Protein AF-A0A1C5N004-F1 (afdb_monomer_lite)

Sequence (63 aa):
MRYFLAVNNKQLGICLRMLYAERIQGFVETVMNGKGRIEFHIGIAVDDELFEKLNRRYKILIS

pLDDT: mean 95.63, std 4.98, range [60.25, 98.25]

Structure (mmCIF, N/CA/C/O backbone):
data_AF-A0A1C5N004-F1
#
_entry.id   AF-A0A1C5N004-F1
#
loop_
_atom_site.group_PDB
_atom_site.id
_atom_site.type_symbol
_atom_site.label_atom_id
_atom_site.label_alt_id
_atom_site.label_comp_id
_atom_site.label_asym_id
_atom_site.label_entity_id
_atom_site.label_seq_id
_atom_site.pdbx_PDB_ins_code
_atom_site.Cartn_x
_atom_site.Cartn_y
_atom_site.Cartn_z
_atom_site.occupancy
_atom_site.B_iso_or_equiv
_atom_site.auth_seq_id
_atom_site.auth_comp_id
_atom_site.auth_asym_id
_atom_site.auth_atom_id
_atom_site.pdbx_PDB_model_num
ATOM 1 N N . MET A 1 1 ? -6.615 1.009 -7.695 1.00 60.25 1 MET A N 1
ATOM 2 C CA . MET A 1 1 ? -6.462 -0.012 -6.633 1.00 60.25 1 MET A CA 1
ATOM 3 C C . MET A 1 1 ? -6.017 0.673 -5.348 1.00 60.25 1 MET A C 1
ATOM 5 O O . MET A 1 1 ? -5.350 1.698 -5.429 1.00 60.25 1 MET A O 1
ATOM 9 N N . ARG A 1 2 ? -6.439 0.154 -4.190 1.00 87.06 2 ARG A N 1
ATOM 10 C CA . ARG A 1 2 ? -6.200 0.739 -2.862 1.00 87.06 2 ARG A CA 1
ATOM 11 C C . ARG A 1 2 ? -4.949 0.136 -2.227 1.00 87.06 2 ARG A C 1
ATOM 13 O O . ARG A 1 2 ? -5.009 -0.942 -1.648 1.00 87.06 2 ARG A O 1
ATOM 20 N N . TYR A 1 3 ? -3.818 0.816 -2.368 1.00 96.44 3 TYR A N 1
ATOM 21 C CA . TYR A 1 3 ? -2.567 0.407 -1.735 1.00 96.44 3 TYR A CA 1
ATOM 22 C C . TYR A 1 3 ? -1.653 1.606 -1.476 1.00 96.44 3 TYR A C 1
ATOM 24 O O . TYR A 1 3 ? -1.752 2.639 -2.142 1.00 96.44 3 TYR A O 1
ATOM 32 N N . PHE A 1 4 ? -0.735 1.452 -0.527 1.00 97.50 4 PHE A N 1
ATOM 33 C CA . PHE A 1 4 ? 0.432 2.320 -0.400 1.00 97.50 4 PHE A CA 1
ATOM 34 C C . PHE A 1 4 ? 1.518 1.821 -1.350 1.00 97.50 4 PHE A C 1
ATOM 36 O O . PHE A 1 4 ? 1.807 0.625 -1.382 1.00 97.50 4 PHE A O 1
ATOM 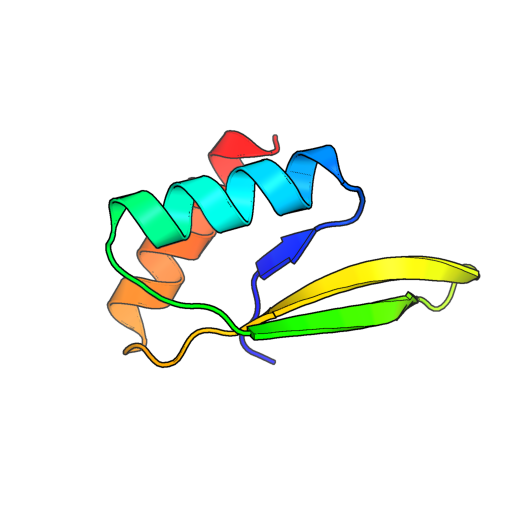43 N N . LEU A 1 5 ? 2.116 2.723 -2.125 1.00 97.12 5 LEU A N 1
ATOM 44 C CA . LEU A 1 5 ? 3.214 2.392 -3.031 1.00 97.12 5 LEU A CA 1
ATOM 45 C C . LEU A 1 5 ? 4.555 2.657 -2.348 1.00 97.12 5 LEU A C 1
ATOM 47 O O . LEU A 1 5 ? 4.849 3.803 -2.016 1.00 97.12 5 LEU A O 1
ATOM 51 N N . ALA A 1 6 ? 5.388 1.629 -2.223 1.00 97.88 6 ALA A N 1
ATOM 52 C CA . ALA A 1 6 ? 6.788 1.784 -1.845 1.00 97.88 6 ALA A CA 1
ATOM 53 C C . ALA A 1 6 ? 7.696 1.362 -3.004 1.00 97.88 6 ALA A C 1
ATOM 55 O O . ALA A 1 6 ? 7.655 0.218 -3.444 1.00 97.88 6 ALA A O 1
ATOM 56 N N . VAL A 1 7 ? 8.566 2.255 -3.477 1.00 96.94 7 VAL A N 1
ATOM 57 C CA . VAL A 1 7 ? 9.477 1.968 -4.606 1.00 96.94 7 VAL A CA 1
ATOM 58 C C . VAL A 1 7 ? 10.858 1.467 -4.167 1.00 96.94 7 VAL A C 1
ATOM 60 O O . VAL A 1 7 ? 11.743 1.263 -4.992 1.00 96.94 7 VAL A O 1
ATOM 63 N N . ASN A 1 8 ? 11.085 1.330 -2.858 1.00 96.38 8 ASN A N 1
ATOM 64 C CA . ASN A 1 8 ? 12.319 0.801 -2.279 1.00 96.38 8 ASN A CA 1
ATOM 65 C C . ASN A 1 8 ? 12.098 0.307 -0.835 1.00 96.38 8 ASN A C 1
ATOM 67 O O . ASN A 1 8 ? 11.079 0.596 -0.203 1.00 96.38 8 ASN A O 1
ATOM 71 N N . ASN A 1 9 ? 13.101 -0.380 -0.281 1.00 96.88 9 ASN A N 1
ATOM 72 C CA . ASN A 1 9 ? 13.050 -0.955 1.070 1.00 96.88 9 ASN A CA 1
ATOM 73 C C . ASN A 1 9 ? 12.876 0.094 2.182 1.00 96.88 9 ASN A C 1
ATOM 75 O O . ASN A 1 9 ? 12.241 -0.187 3.198 1.00 96.88 9 ASN A O 1
ATOM 79 N N . LYS A 1 10 ? 13.406 1.314 2.005 1.00 97.44 10 LYS A N 1
ATOM 80 C CA . LYS A 1 10 ? 13.246 2.398 2.989 1.00 97.44 10 LYS A CA 1
ATOM 81 C C . LYS A 1 10 ? 11.777 2.804 3.092 1.00 97.44 10 LYS A C 1
ATOM 83 O O . LYS A 1 10 ? 11.236 2.868 4.195 1.00 97.44 10 LYS A O 1
ATOM 88 N N . GLN A 1 11 ? 11.132 3.040 1.953 1.00 98.19 11 GLN A N 1
ATOM 89 C CA . GLN A 1 11 ? 9.716 3.387 1.880 1.00 98.19 11 GLN A CA 1
ATOM 90 C C . GLN A 1 11 ? 8.818 2.256 2.392 1.00 98.19 11 GLN A C 1
ATOM 92 O O . GLN A 1 11 ? 7.846 2.534 3.096 1.00 98.19 11 GLN A O 1
ATOM 97 N N . LEU A 1 12 ? 9.170 0.998 2.106 1.00 98.00 12 LEU A N 1
ATOM 98 C CA . LEU A 1 12 ? 8.465 -0.169 2.635 1.00 98.00 12 LEU A CA 1
ATOM 99 C C . LEU A 1 12 ? 8.541 -0.197 4.167 1.00 98.00 12 LEU A C 1
ATOM 101 O O . LEU A 1 12 ? 7.516 -0.268 4.838 1.00 98.00 12 LEU A O 1
ATOM 105 N N . GLY A 1 13 ? 9.741 -0.049 4.735 1.00 97.81 13 GLY A N 1
ATOM 106 C CA . GLY A 1 13 ? 9.929 -0.027 6.186 1.00 97.81 13 GLY A CA 1
ATOM 107 C C . GLY A 1 13 ? 9.195 1.125 6.881 1.00 97.81 13 GLY A C 1
ATOM 108 O O . GLY A 1 13 ? 8.671 0.945 7.978 1.00 97.81 13 GLY A O 1
ATOM 109 N N . ILE A 1 14 ? 9.123 2.304 6.252 1.00 98.25 14 ILE A N 1
ATOM 110 C CA . ILE A 1 14 ? 8.317 3.434 6.746 1.00 98.25 14 ILE A CA 1
ATOM 111 C C . ILE A 1 14 ? 6.829 3.068 6.763 1.00 98.25 14 ILE A C 1
ATOM 113 O O . ILE A 1 14 ? 6.167 3.299 7.774 1.00 98.25 14 ILE A O 1
ATOM 117 N N . CYS A 1 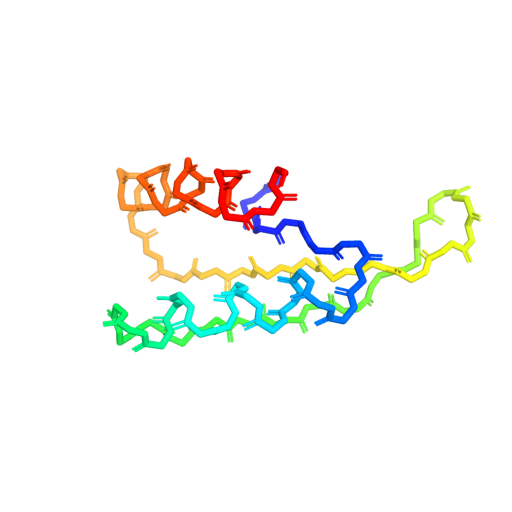15 ? 6.322 2.468 5.681 1.00 98.06 15 CYS A N 1
ATOM 118 C CA . CYS A 1 15 ? 4.922 2.059 5.575 1.00 98.06 15 CYS A CA 1
ATOM 119 C C . CYS A 1 15 ? 4.560 1.056 6.677 1.00 98.06 15 CYS A C 1
ATOM 121 O O . CYS A 1 15 ? 3.642 1.299 7.456 1.00 98.06 15 CYS A O 1
ATOM 123 N N . LEU A 1 16 ? 5.344 -0.020 6.814 1.00 97.75 16 LEU A N 1
ATOM 124 C CA . LEU A 1 16 ? 5.086 -1.078 7.793 1.00 97.75 16 LEU A CA 1
ATOM 125 C C . LEU A 1 16 ? 5.113 -0.563 9.237 1.00 97.75 16 LEU A C 1
ATOM 127 O O . LEU A 1 16 ? 4.243 -0.914 10.028 1.00 97.75 16 LEU A O 1
ATOM 131 N N . ARG A 1 17 ? 6.063 0.317 9.585 1.00 97.69 17 ARG A N 1
ATOM 132 C CA . ARG A 1 17 ? 6.115 0.928 10.925 1.00 97.69 17 ARG A CA 1
ATOM 133 C C . ARG A 1 17 ? 4.925 1.844 11.200 1.00 97.69 17 ARG A C 1
ATOM 135 O O . ARG A 1 17 ? 4.416 1.844 12.316 1.00 97.69 17 ARG A O 1
ATOM 142 N N . MET A 1 18 ? 4.487 2.615 10.203 1.00 97.69 18 MET A N 1
ATOM 143 C CA . MET A 1 18 ? 3.303 3.466 10.331 1.00 97.69 18 MET A CA 1
ATOM 144 C C . MET A 1 18 ? 2.049 2.620 10.573 1.00 97.69 18 MET A C 1
ATOM 146 O O . MET A 1 18 ? 1.300 2.914 11.496 1.00 97.69 18 MET A O 1
ATOM 150 N N . LEU A 1 19 ? 1.847 1.558 9.789 1.00 97.62 19 LEU A N 1
ATOM 151 C CA . LEU A 1 19 ? 0.708 0.653 9.963 1.00 97.62 19 LEU A CA 1
ATOM 152 C C . LEU A 1 19 ? 0.744 -0.049 11.328 1.00 97.62 19 LEU A C 1
ATOM 154 O O . LEU A 1 19 ? -0.271 -0.101 12.019 1.00 97.62 19 LEU A O 1
ATOM 158 N N . TYR A 1 20 ? 1.925 -0.495 11.766 1.00 96.94 20 TYR A N 1
ATOM 159 C CA . TYR A 1 20 ? 2.106 -1.111 13.081 1.00 96.94 20 TYR A CA 1
ATOM 160 C C . TYR A 1 20 ? 1.744 -0.165 14.237 1.00 96.94 20 TYR A C 1
ATOM 162 O O . TYR A 1 20 ? 1.093 -0.586 15.192 1.00 96.94 20 TYR A O 1
ATOM 170 N N . ALA A 1 21 ? 2.108 1.120 14.146 1.00 96.56 21 ALA A N 1
ATOM 171 C CA . ALA A 1 21 ? 1.751 2.122 15.156 1.00 96.56 21 ALA A CA 1
ATOM 172 C C . ALA A 1 21 ? 0.228 2.303 15.304 1.00 96.56 21 ALA A C 1
ATOM 174 O O . ALA A 1 21 ? -0.255 2.608 16.392 1.00 96.56 21 ALA A O 1
ATOM 175 N N . GLU A 1 22 ? -0.522 2.060 14.231 1.00 95.19 22 GLU A N 1
ATOM 176 C CA . GLU A 1 22 ? -1.988 2.115 14.194 1.00 95.19 22 GLU A CA 1
ATOM 177 C C . GLU A 1 22 ? -2.633 0.747 14.488 1.00 95.19 22 GLU A C 1
ATOM 179 O O . GLU A 1 22 ? -3.850 0.609 14.423 1.00 95.19 22 GLU A O 1
ATOM 184 N N . ARG A 1 23 ? -1.827 -0.273 14.827 1.00 96.31 23 ARG A N 1
ATOM 185 C CA . ARG A 1 23 ? -2.250 -1.671 15.040 1.00 96.31 23 ARG A CA 1
ATOM 186 C C . ARG A 1 23 ? -2.935 -2.297 13.819 1.00 96.31 23 ARG A C 1
ATOM 188 O O . ARG A 1 23 ? -3.793 -3.165 13.962 1.00 96.31 23 ARG A O 1
ATOM 195 N N . ILE A 1 24 ? -2.536 -1.878 12.620 1.00 96.62 24 ILE A N 1
ATOM 196 C CA . ILE A 1 24 ? -3.065 -2.383 11.352 1.00 96.62 24 ILE A CA 1
ATOM 197 C C . ILE A 1 24 ? -2.049 -3.345 10.741 1.00 96.62 24 ILE A C 1
ATOM 199 O O . ILE A 1 24 ? -0.904 -2.977 10.480 1.00 96.62 24 ILE A O 1
ATOM 203 N N . GLN A 1 25 ? -2.486 -4.572 10.461 1.00 94.06 25 GLN A N 1
ATOM 204 C CA . GLN A 1 25 ? -1.705 -5.522 9.678 1.00 94.06 25 GLN A CA 1
ATOM 205 C C . GLN A 1 25 ? -1.999 -5.315 8.188 1.00 94.06 25 GLN A C 1
ATOM 207 O O . GLN A 1 25 ? -3.147 -5.410 7.754 1.00 94.06 25 GLN A O 1
ATOM 212 N N . GLY A 1 26 ? -0.956 -5.034 7.409 1.00 92.31 26 GLY A N 1
ATOM 213 C CA . GLY A 1 26 ? -1.037 -4.955 5.953 1.00 92.31 26 GLY A CA 1
ATOM 214 C C . GLY A 1 26 ? -0.590 -6.241 5.264 1.00 92.31 26 GLY A C 1
ATOM 215 O O . GLY A 1 26 ? 0.108 -7.074 5.848 1.00 92.31 26 GLY A O 1
ATOM 216 N N . PHE A 1 27 ? -0.965 -6.360 3.997 1.00 95.56 27 PHE A N 1
ATOM 217 C CA . PHE A 1 27 ? -0.459 -7.358 3.062 1.00 95.56 27 PHE A CA 1
ATOM 218 C C . PHE A 1 27 ? 0.452 -6.675 2.041 1.00 95.56 27 PHE A C 1
ATOM 220 O O . PHE A 1 27 ? 0.160 -5.564 1.603 1.00 95.56 27 PHE A O 1
ATOM 227 N N . VAL A 1 28 ? 1.565 -7.320 1.692 1.00 97.25 28 VAL A N 1
ATOM 228 C CA . VAL A 1 28 ? 2.581 -6.761 0.794 1.00 97.25 28 VAL A CA 1
ATOM 229 C C . VAL A 1 28 ? 2.680 -7.625 -0.454 1.00 97.25 28 VAL A C 1
ATOM 231 O O . VAL A 1 28 ? 3.078 -8.785 -0.374 1.00 97.25 28 VAL A O 1
ATOM 234 N N . GLU A 1 29 ? 2.394 -7.029 -1.606 1.00 97.31 29 GLU A N 1
ATOM 235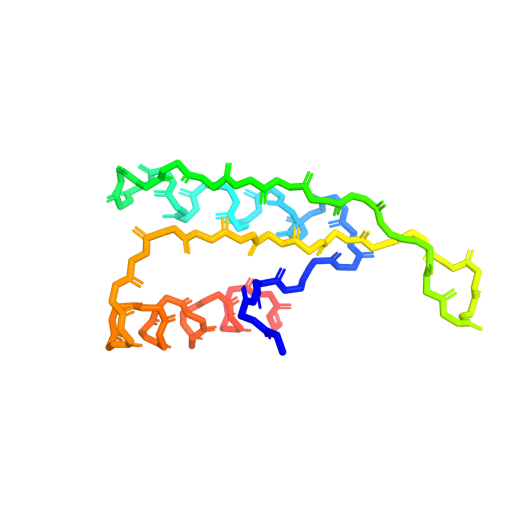 C CA . GLU A 1 29 ? 2.692 -7.610 -2.913 1.00 97.31 29 GLU A CA 1
ATOM 236 C C . GLU A 1 29 ? 3.997 -7.031 -3.440 1.00 97.31 29 GLU A C 1
ATOM 238 O O . GLU A 1 29 ? 4.210 -5.819 -3.409 1.00 97.31 29 GLU A O 1
ATOM 243 N N . THR A 1 30 ? 4.872 -7.900 -3.939 1.00 97.44 30 THR A N 1
ATOM 244 C CA . THR A 1 30 ? 6.075 -7.485 -4.665 1.00 97.44 30 THR A CA 1
ATOM 245 C C . THR A 1 30 ? 5.773 -7.539 -6.155 1.00 97.44 30 THR A C 1
ATOM 247 O O . THR A 1 30 ? 5.425 -8.596 -6.678 1.00 97.44 30 THR A O 1
ATOM 250 N N . VAL A 1 31 ? 5.904 -6.403 -6.833 1.00 96.50 31 VAL A N 1
ATOM 251 C CA . VAL A 1 31 ? 5.498 -6.224 -8.228 1.00 96.50 31 VAL A CA 1
ATOM 252 C C . VAL A 1 31 ? 6.681 -5.693 -9.028 1.00 96.50 31 VAL A C 1
ATOM 254 O O . VAL A 1 31 ? 7.433 -4.839 -8.562 1.00 96.50 31 VAL A O 1
ATOM 257 N N . MET A 1 32 ? 6.861 -6.192 -10.250 1.00 97.00 32 MET A N 1
ATOM 258 C CA . MET A 1 32 ? 7.781 -5.587 -11.211 1.00 97.00 32 MET A CA 1
ATOM 259 C C . MET A 1 32 ? 7.015 -4.565 -12.048 1.00 97.00 32 MET A C 1
ATOM 261 O O . MET A 1 32 ? 6.059 -4.916 -12.735 1.00 97.00 32 MET A O 1
ATOM 265 N N . ASN A 1 33 ? 7.415 -3.298 -11.989 1.00 94.06 33 ASN A N 1
ATOM 266 C CA . ASN A 1 33 ? 6.753 -2.251 -12.760 1.00 94.06 33 ASN A CA 1
ATOM 267 C C . ASN A 1 33 ? 7.177 -2.249 -14.233 1.00 94.06 33 A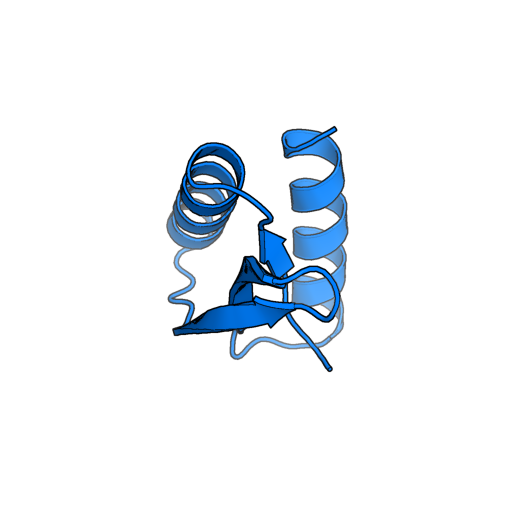SN A C 1
ATOM 269 O O . ASN A 1 33 ? 8.129 -2.919 -14.635 1.00 94.06 33 ASN A O 1
ATOM 273 N N . GLY A 1 34 ? 6.515 -1.417 -15.043 1.00 94.12 34 GLY A N 1
ATOM 274 C CA . GLY A 1 34 ? 6.784 -1.308 -16.483 1.00 94.12 34 GLY A CA 1
ATOM 275 C C . GLY A 1 34 ? 8.198 -0.838 -16.861 1.00 94.12 34 GLY A C 1
ATOM 276 O O . GLY A 1 34 ? 8.534 -0.822 -18.039 1.00 94.12 34 GLY A O 1
ATOM 277 N N . LYS A 1 35 ? 9.037 -0.456 -15.888 1.00 94.25 35 LYS A N 1
ATOM 278 C CA . LYS A 1 35 ? 10.454 -0.101 -16.085 1.00 94.25 35 LYS A CA 1
ATOM 279 C C . LYS A 1 35 ? 11.410 -1.210 -15.624 1.00 94.25 35 LYS A C 1
ATOM 281 O O . LYS A 1 35 ? 12.604 -0.949 -15.486 1.00 94.25 35 LYS A O 1
ATOM 286 N N . GLY A 1 36 ? 10.899 -2.406 -15.325 1.00 95.25 36 GLY A N 1
ATOM 287 C CA . GLY A 1 36 ? 11.691 -3.535 -14.831 1.00 95.25 36 GLY A CA 1
ATOM 288 C C . GLY A 1 36 ? 12.215 -3.343 -13.406 1.00 95.25 36 GLY A C 1
ATOM 289 O O . GLY A 1 36 ? 13.176 -3.999 -13.012 1.00 95.25 36 GLY A O 1
ATOM 290 N N . ARG A 1 37 ? 11.632 -2.420 -12.628 1.00 96.06 37 ARG A N 1
ATOM 291 C CA . ARG A 1 37 ? 12.022 -2.179 -11.232 1.00 96.06 37 ARG A CA 1
ATOM 292 C C . ARG A 1 37 ? 11.039 -2.856 -10.292 1.00 96.06 37 ARG A C 1
ATOM 294 O O . ARG A 1 37 ? 9.837 -2.837 -10.539 1.00 96.06 37 ARG A O 1
ATOM 301 N N . ILE A 1 38 ? 11.564 -3.406 -9.203 1.00 96.75 38 ILE A N 1
ATOM 302 C CA . ILE A 1 38 ? 10.749 -3.946 -8.116 1.00 96.75 38 ILE A CA 1
ATOM 303 C C . ILE A 1 38 ? 10.134 -2.786 -7.327 1.00 96.75 38 ILE A C 1
ATOM 305 O O . ILE A 1 38 ? 10.828 -1.840 -6.953 1.00 96.75 38 ILE A O 1
ATOM 309 N N . GLU A 1 39 ? 8.840 -2.888 -7.058 1.00 97.69 39 GLU A N 1
ATOM 310 C CA . GLU A 1 39 ? 8.082 -2.039 -6.148 1.00 97.69 39 GLU A CA 1
ATOM 311 C C . GLU A 1 39 ? 7.163 -2.897 -5.275 1.00 97.69 39 GLU A C 1
ATOM 313 O O . GLU A 1 39 ? 6.939 -4.079 -5.543 1.00 97.69 39 GLU A O 1
ATOM 318 N N . PHE A 1 40 ? 6.650 -2.299 -4.207 1.00 97.94 40 PHE A N 1
ATOM 319 C CA . PHE A 1 40 ? 5.786 -2.968 -3.250 1.00 97.94 40 PHE A CA 1
ATOM 320 C C . PHE A 1 40 ? 4.437 -2.267 -3.201 1.00 97.94 40 PHE A C 1
ATOM 322 O O . PHE A 1 40 ? 4.372 -1.042 -3.036 1.00 97.94 40 PHE A O 1
ATOM 329 N N . HIS A 1 41 ? 3.365 -3.041 -3.327 1.00 97.69 41 HIS A N 1
ATOM 330 C CA . HIS A 1 41 ? 1.996 -2.571 -3.143 1.00 97.69 41 HIS A CA 1
ATOM 331 C C . HIS A 1 41 ? 1.512 -3.088 -1.790 1.00 97.69 41 HIS A C 1
ATOM 333 O O . HIS A 1 41 ? 1.417 -4.294 -1.575 1.00 97.69 41 HIS A O 1
ATOM 339 N N . ILE A 1 42 ? 1.269 -2.175 -0.848 1.00 98.00 42 ILE A N 1
ATOM 340 C CA . ILE A 1 42 ? 0.839 -2.521 0.509 1.00 98.00 42 ILE A CA 1
ATOM 341 C C . ILE A 1 42 ? -0.666 -2.278 0.641 1.00 98.00 42 ILE A C 1
ATOM 343 O O . ILE A 1 42 ? -1.109 -1.129 0.629 1.00 98.00 42 ILE A O 1
ATOM 347 N N . GLY A 1 43 ? -1.449 -3.347 0.772 1.00 96.81 43 GLY A N 1
ATOM 348 C CA . GLY A 1 43 ? -2.896 -3.301 0.997 1.00 96.81 43 GLY A CA 1
ATOM 349 C C . GLY A 1 43 ? -3.262 -3.400 2.481 1.00 96.81 43 GLY A C 1
ATOM 350 O O . GLY A 1 43 ? -2.559 -4.052 3.255 1.00 96.81 43 GLY A O 1
ATOM 351 N N . ILE A 1 44 ? -4.372 -2.772 2.880 1.00 96.62 44 ILE A N 1
ATOM 352 C CA . ILE A 1 44 ? -4.942 -2.855 4.236 1.00 96.62 44 ILE A CA 1
ATOM 353 C C . ILE A 1 44 ? -6.468 -2.992 4.174 1.00 96.62 44 ILE A C 1
ATOM 355 O O . ILE A 1 44 ? -7.103 -2.441 3.277 1.00 96.62 44 ILE A O 1
ATOM 359 N N . ALA A 1 45 ? -7.053 -3.706 5.136 1.00 94.12 45 ALA A N 1
ATOM 360 C CA . ALA A 1 45 ? -8.499 -3.910 5.243 1.00 94.12 45 ALA A CA 1
ATOM 361 C C . ALA A 1 45 ? -9.118 -2.911 6.237 1.00 94.12 45 ALA A C 1
ATOM 363 O O . ALA A 1 45 ? -9.422 -3.262 7.374 1.00 94.12 45 ALA A O 1
ATOM 364 N N . VAL A 1 46 ? -9.254 -1.651 5.817 1.00 93.62 46 VAL A N 1
ATOM 365 C CA . VAL A 1 46 ? -9.870 -0.573 6.612 1.00 93.62 46 VAL A CA 1
ATOM 366 C C . VAL A 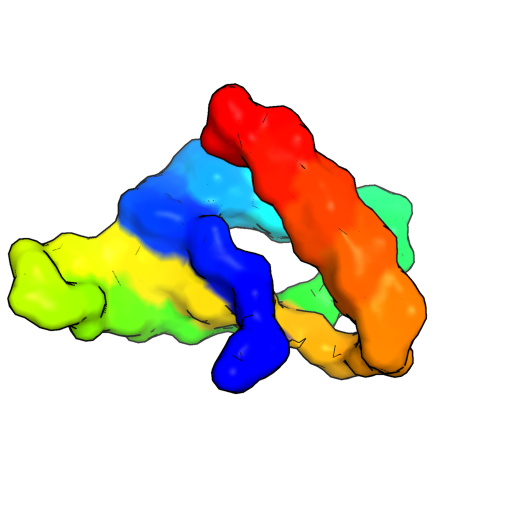1 46 ? -10.862 0.230 5.770 1.00 93.62 46 VAL A C 1
ATOM 368 O O . VAL A 1 46 ? -10.884 0.099 4.544 1.00 93.62 46 VAL A O 1
ATOM 371 N N . ASP A 1 47 ? -11.668 1.065 6.424 1.00 95.06 47 ASP A N 1
ATOM 372 C CA . ASP A 1 47 ? -12.626 1.949 5.760 1.00 95.06 47 ASP A CA 1
ATOM 373 C C . ASP A 1 47 ? -11.967 3.030 4.884 1.00 95.06 47 ASP A C 1
ATOM 375 O O . ASP A 1 47 ? -10.736 3.167 4.777 1.00 95.06 47 ASP A O 1
ATOM 379 N N . ASP A 1 48 ? -12.814 3.787 4.186 1.00 94.06 48 ASP A N 1
ATOM 380 C CA . ASP A 1 48 ? -12.332 4.728 3.196 1.00 94.06 48 ASP A CA 1
ATOM 381 C C . ASP A 1 48 ? -11.588 5.921 3.793 1.00 94.06 48 ASP A C 1
ATOM 383 O O . ASP A 1 48 ? -10.520 6.307 3.304 1.00 94.06 48 ASP A O 1
ATOM 387 N N . GLU A 1 49 ? -12.117 6.436 4.891 1.00 95.50 49 GLU A N 1
ATOM 388 C CA . GLU A 1 49 ? -11.619 7.613 5.582 1.00 95.50 49 GLU A CA 1
ATOM 389 C C . GLU A 1 49 ? -10.251 7.355 6.223 1.00 95.50 49 GLU A C 1
ATOM 391 O O . GLU A 1 49 ? -9.304 8.130 6.032 1.00 95.50 49 GLU A O 1
ATOM 396 N N . LEU A 1 50 ? -10.111 6.230 6.929 1.00 95.00 50 LEU A N 1
ATOM 397 C CA . LEU A 1 50 ? -8.877 5.858 7.604 1.00 95.00 50 LEU A CA 1
ATOM 398 C C . LEU A 1 50 ? -7.749 5.602 6.604 1.00 95.00 50 LEU A C 1
ATOM 400 O O . LEU A 1 50 ? -6.630 6.083 6.802 1.00 95.00 50 LEU A O 1
ATOM 404 N N . PHE A 1 51 ? -8.028 4.904 5.502 1.00 96.75 51 PHE A N 1
ATOM 405 C CA . PHE A 1 51 ? -7.023 4.692 4.461 1.00 96.75 51 PHE A CA 1
ATOM 406 C C . PHE A 1 51 ? -6.535 6.023 3.874 1.00 96.75 51 PHE A C 1
ATOM 408 O O . PHE A 1 51 ? -5.327 6.215 3.756 1.00 96.75 51 PHE A O 1
ATOM 415 N N . GLU A 1 52 ? -7.424 6.972 3.556 1.00 96.38 52 GLU A N 1
ATOM 416 C CA . GLU A 1 52 ? -7.007 8.265 2.994 1.00 96.38 52 GLU A CA 1
ATOM 417 C C . GLU A 1 52 ? -6.174 9.089 3.981 1.00 96.38 52 GLU A C 1
ATOM 419 O O . GLU A 1 52 ? -5.155 9.682 3.603 1.00 96.38 52 GLU A O 1
ATOM 424 N N . LYS A 1 53 ? -6.544 9.074 5.267 1.00 96.69 53 LYS A N 1
ATOM 425 C CA . LYS A 1 53 ? -5.751 9.691 6.338 1.00 96.69 53 LYS A CA 1
ATOM 426 C C . LYS A 1 53 ? -4.340 9.099 6.397 1.00 96.69 53 LYS A C 1
ATOM 428 O O . LYS A 1 53 ? -3.355 9.844 6.424 1.00 96.69 53 LYS A O 1
ATOM 433 N N . LEU A 1 54 ? -4.229 7.772 6.383 1.00 97.19 54 LEU A N 1
ATOM 434 C CA . LEU A 1 54 ? -2.942 7.080 6.420 1.00 97.19 54 LEU A CA 1
ATOM 435 C C . LEU A 1 54 ? -2.138 7.301 5.139 1.00 97.19 54 LEU A C 1
ATOM 437 O O . LEU A 1 54 ? -0.927 7.484 5.209 1.00 97.19 54 LEU A O 1
ATOM 441 N N . ASN A 1 55 ? -2.785 7.338 3.974 1.00 96.88 55 ASN A N 1
ATOM 442 C CA . ASN A 1 55 ? -2.130 7.549 2.683 1.00 96.88 55 ASN A CA 1
ATOM 443 C C . ASN A 1 55 ? -1.507 8.945 2.599 1.00 96.88 55 ASN A C 1
ATOM 445 O O . ASN A 1 55 ? -0.360 9.096 2.178 1.00 96.88 55 ASN A O 1
ATOM 449 N N . ARG A 1 56 ? -2.219 9.973 3.081 1.00 96.88 56 ARG A N 1
ATOM 450 C CA . ARG A 1 56 ? -1.669 11.332 3.210 1.00 96.88 56 ARG A CA 1
ATOM 451 C C . ARG A 1 56 ? -0.464 11.361 4.145 1.00 96.88 56 ARG A C 1
ATOM 453 O O . ARG A 1 56 ? 0.576 11.901 3.775 1.00 96.88 56 ARG A O 1
ATOM 460 N N . ARG A 1 57 ? -0.577 10.740 5.325 1.00 97.12 57 ARG A N 1
ATOM 461 C CA . ARG A 1 57 ? 0.531 10.646 6.288 1.00 97.12 57 ARG A CA 1
ATOM 462 C C . ARG A 1 57 ? 1.743 9.941 5.684 1.00 97.12 57 ARG A C 1
ATOM 464 O O . ARG A 1 57 ? 2.859 10.430 5.813 1.00 97.12 57 ARG A O 1
ATOM 471 N N . TYR A 1 58 ? 1.524 8.826 4.997 1.00 97.75 58 TYR A N 1
ATOM 472 C CA . TYR A 1 58 ? 2.584 8.067 4.355 1.00 97.75 58 TYR A CA 1
ATOM 473 C C . TYR A 1 58 ? 3.318 8.892 3.297 1.00 97.75 58 TYR A C 1
ATOM 475 O O . TYR A 1 58 ? 4.543 8.957 3.339 1.00 97.75 58 TYR A O 1
ATOM 483 N N . LYS A 1 59 ? 2.586 9.589 2.416 1.00 96.62 59 LYS A N 1
ATOM 484 C CA . LYS A 1 59 ? 3.165 10.478 1.395 1.00 96.62 59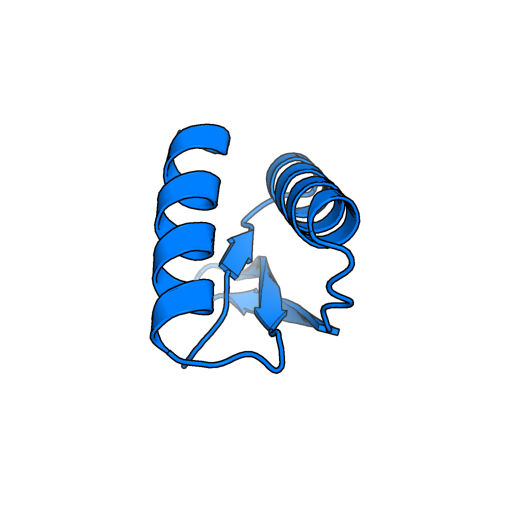 LYS A CA 1
ATOM 485 C C . LYS A 1 59 ? 4.065 11.560 1.993 1.00 96.62 59 LYS A C 1
ATOM 487 O O . LYS A 1 59 ? 5.109 11.837 1.422 1.00 96.62 59 LYS A O 1
ATOM 492 N N . ILE A 1 60 ? 3.701 12.119 3.150 1.00 97.38 60 ILE A N 1
ATOM 493 C CA . ILE A 1 60 ? 4.542 13.086 3.876 1.00 97.38 60 ILE A CA 1
ATOM 494 C C . ILE A 1 60 ? 5.826 12.421 4.393 1.00 97.38 60 ILE A C 1
ATOM 496 O O . ILE A 1 60 ? 6.899 13.001 4.289 1.00 97.38 60 ILE A O 1
ATOM 500 N N . LEU A 1 61 ? 5.738 11.198 4.928 1.00 96.50 61 LEU A N 1
ATOM 501 C CA . LEU A 1 61 ? 6.890 10.480 5.492 1.00 96.50 61 LEU A CA 1
ATOM 502 C C . LEU A 1 61 ? 7.911 10.014 4.442 1.00 96.50 61 LEU A C 1
ATOM 504 O O . LEU A 1 61 ? 9.062 9.755 4.796 1.00 96.50 61 LEU A O 1
ATOM 508 N N . ILE A 1 62 ? 7.489 9.840 3.187 1.00 95.62 62 ILE A N 1
ATOM 509 C CA . ILE A 1 62 ? 8.357 9.387 2.088 1.00 95.62 62 ILE A CA 1
ATOM 510 C C . ILE A 1 62 ? 8.783 10.504 1.131 1.00 95.62 62 ILE A C 1
ATOM 512 O O . ILE A 1 62 ? 9.491 10.199 0.166 1.00 95.62 62 ILE A O 1
ATOM 516 N N . SER A 1 63 ? 8.310 11.733 1.369 1.00 86.50 63 SER A N 1
ATOM 517 C CA . SER A 1 63 ? 8.675 12.919 0.593 1.00 86.50 63 SER A CA 1
ATOM 518 C C . SER A 1 63 ? 10.103 13.378 0.861 1.00 86.50 63 SER A C 1
ATOM 520 O O . SER A 1 63 ? 10.697 12.986 1.892 1.00 86.50 63 SER A O 1
#

Secondary structure (DSSP, 8-state):
---EEESSHHHHHHHHHHHHHTTPPPEEEEEE-TTS-EEEEEE----HHHHHHHHHHHHHHT-

Radius of gyration: 11.31 Å; chains: 1; bounding box: 26×21×32 Å

Foldseek 3Di:
DQFAKFQDPVLVVLLCVLCVVVVWDWDWDWDQDPVRGTMITIDTDDDDVVSVVSNVVSVVVVD